Protein AF-A0A1I4LQJ2-F1 (afdb_monomer_lite)

Radius of gyration: 45.42 Å; chains: 1; bounding box: 101×20×117 Å

InterPro domains:
  IPR027267 AH/BAR domain superfamily [SSF103657] (14-89)

Secondary structure (DSSP, 8-state):
------GGGGSPPTTHHHHHHHHHHHHHHHHHHHHHHHHHHHHHHHHHHHHHHHHHHHHHHHHHHHHHHHHHHHHHHHHHHHHHHHHHHHHHHHHHHTSTTEEEEEEEE--TT-GGG-EEEEEEEE--

pLDDT: mean 81.66, std 14.9, range [43.34, 97.25]

Foldseek 3Di:
DDPPDDCVVVDDPPCVVVVVVVVVVVVVVVVVVVVVVVVVVVVVVVVVVVVVVVVVVVVVVVVVVVVVVVVVVVVVVLVVVVVVQVVVVVVVVVVVVVVPFKDKDKDWAADPVDRVPTHIDIDIDGDD

Structure (mmCIF, N/CA/C/O backbone):
data_AF-A0A1I4LQJ2-F1
#
_entry.id   AF-A0A1I4LQJ2-F1
#
loop_
_atom_site.group_PDB
_atom_site.id
_atom_site.type_symbol
_atom_site.label_atom_id
_atom_site.label_alt_id
_atom_site.label_comp_id
_atom_site.label_asym_id
_atom_site.label_entity_id
_atom_site.label_seq_id
_atom_site.pdbx_PDB_ins_code
_atom_site.Cartn_x
_atom_site.Cartn_y
_atom_site.Cartn_z
_atom_site.occupancy
_atom_site.B_iso_or_equiv
_atom_site.auth_seq_id
_atom_site.auth_comp_id
_atom_site.auth_asym_id
_atom_site.auth_atom_id
_atom_site.pdbx_PDB_model_num
ATOM 1 N N . MET A 1 1 ? 61.211 13.923 -64.135 1.00 43.34 1 MET A N 1
ATOM 2 C CA . MET A 1 1 ? 59.995 13.501 -64.860 1.00 43.34 1 MET A CA 1
ATOM 3 C C . MET A 1 1 ? 58.817 13.721 -63.926 1.00 43.34 1 MET A C 1
ATOM 5 O O . MET A 1 1 ? 58.893 13.198 -62.820 1.00 43.34 1 MET A O 1
ATOM 9 N N . PRO A 1 2 ? 57.811 14.542 -64.271 1.00 47.22 2 PRO A N 1
ATOM 10 C CA . PRO A 1 2 ? 56.616 14.656 -63.442 1.00 47.22 2 PRO A CA 1
ATOM 11 C C . PRO A 1 2 ? 55.823 13.347 -63.519 1.00 47.22 2 PRO A C 1
ATOM 13 O O . PRO A 1 2 ? 55.663 12.783 -64.601 1.00 47.22 2 PRO A O 1
ATOM 16 N N . ILE A 1 3 ? 55.365 12.854 -62.368 1.00 55.31 3 ILE A N 1
ATOM 17 C CA . ILE A 1 3 ? 54.421 11.738 -62.291 1.00 55.31 3 ILE A CA 1
ATOM 18 C C . ILE A 1 3 ? 53.084 12.288 -62.785 1.00 55.31 3 ILE A C 1
ATOM 20 O O . ILE A 1 3 ? 52.455 13.102 -62.112 1.00 55.31 3 ILE A O 1
ATOM 24 N N . VAL A 1 4 ? 52.691 11.899 -63.995 1.00 54.53 4 VAL A N 1
ATOM 25 C CA . VAL A 1 4 ? 51.352 12.170 -64.516 1.00 54.53 4 VAL A CA 1
ATOM 26 C C . VAL A 1 4 ? 50.446 11.105 -63.915 1.00 54.53 4 VAL A C 1
ATOM 28 O O . VAL A 1 4 ? 50.459 9.961 -64.359 1.00 54.53 4 VAL A O 1
ATOM 31 N N . VAL A 1 5 ? 49.723 11.457 -62.854 1.00 55.59 5 VAL A N 1
ATOM 32 C CA . VAL A 1 5 ? 48.671 10.592 -62.311 1.00 55.59 5 VAL A CA 1
ATOM 33 C C . VAL A 1 5 ? 47.514 10.631 -63.306 1.00 55.59 5 VAL A C 1
ATOM 35 O O . VAL A 1 5 ? 46.987 11.704 -63.604 1.00 55.59 5 VAL A O 1
ATOM 38 N N . ASN A 1 6 ? 47.176 9.478 -63.882 1.00 52.91 6 ASN A N 1
ATOM 39 C CA . ASN A 1 6 ? 46.068 9.360 -64.818 1.00 52.91 6 ASN A CA 1
ATOM 40 C C . ASN A 1 6 ? 44.758 9.463 -64.023 1.00 52.91 6 ASN A C 1
ATOM 42 O O . ASN A 1 6 ? 44.490 8.632 -63.161 1.00 52.91 6 ASN A O 1
ATOM 46 N N . ALA A 1 7 ? 43.949 10.488 -64.292 1.00 55.44 7 ALA A N 1
ATOM 47 C CA . ALA A 1 7 ? 42.713 10.757 -63.552 1.00 55.44 7 ALA A CA 1
ATOM 48 C C . ALA A 1 7 ? 41.662 9.628 -63.657 1.00 55.44 7 ALA A C 1
ATOM 50 O O . ALA A 1 7 ? 40.709 9.628 -62.891 1.00 55.44 7 ALA A O 1
ATOM 51 N N . GLN A 1 8 ? 41.858 8.654 -64.554 1.00 50.34 8 GLN A N 1
ATOM 52 C CA . GLN A 1 8 ? 41.030 7.446 -64.690 1.00 50.34 8 GLN A CA 1
ATOM 53 C C . GLN A 1 8 ? 41.186 6.427 -63.544 1.00 50.34 8 GLN A C 1
ATOM 55 O O . GLN A 1 8 ? 40.372 5.520 -63.440 1.00 50.34 8 GLN A O 1
ATOM 60 N N . GLU A 1 9 ? 42.193 6.553 -62.672 1.00 51.66 9 GLU A N 1
ATOM 61 C CA . GLU A 1 9 ? 42.337 5.716 -61.459 1.00 51.66 9 GLU A CA 1
ATOM 62 C C . GLU A 1 9 ? 41.550 6.252 -60.245 1.00 51.66 9 GLU A C 1
ATOM 64 O O . GLU A 1 9 ? 41.611 5.675 -59.160 1.00 51.66 9 GLU A O 1
ATOM 69 N N . LEU A 1 10 ? 40.829 7.367 -60.408 1.00 58.88 10 LEU A N 1
ATOM 70 C CA . LEU A 1 10 ? 40.025 8.007 -59.359 1.00 58.88 10 LEU A CA 1
ATOM 71 C C . LEU A 1 10 ? 38.518 7.766 -59.513 1.00 58.88 10 LEU A C 1
ATOM 73 O O . LEU A 1 10 ? 37.756 8.237 -58.666 1.00 58.88 10 LEU A O 1
ATOM 77 N N . ASP A 1 11 ? 38.085 7.061 -60.561 1.00 66.25 11 ASP A N 1
ATOM 78 C CA . ASP A 1 11 ? 36.673 6.734 -60.725 1.00 66.25 11 ASP A CA 1
ATOM 79 C C . ASP A 1 11 ? 36.269 5.671 -59.688 1.00 66.25 11 ASP A C 1
ATOM 81 O O . ASP A 1 11 ? 36.945 4.642 -59.556 1.00 66.25 11 ASP A O 1
ATOM 85 N N . PRO A 1 12 ? 35.204 5.918 -58.903 1.00 66.12 12 PRO A N 1
ATOM 86 C CA . PRO A 1 12 ? 34.737 4.949 -57.930 1.00 66.12 12 PRO A CA 1
ATOM 87 C C . PRO A 1 12 ? 34.323 3.647 -58.641 1.00 66.12 12 PRO A C 1
ATOM 89 O O . PRO A 1 12 ? 33.805 3.699 -59.759 1.00 66.12 12 PRO A O 1
ATOM 92 N N . PRO A 1 13 ? 34.541 2.475 -58.014 1.00 72.75 13 PRO A N 1
ATOM 93 C CA . PRO A 1 13 ? 34.100 1.195 -58.565 1.00 72.75 13 PRO A CA 1
ATOM 94 C C . PRO A 1 13 ? 32.605 1.221 -58.911 1.00 72.75 13 PRO A C 1
ATOM 96 O O . PRO A 1 13 ? 31.841 1.879 -58.209 1.00 72.75 13 PRO A O 1
ATOM 99 N N . GLU A 1 14 ? 32.167 0.457 -59.918 1.00 72.31 14 GLU A N 1
ATOM 100 C CA . GLU A 1 14 ? 30.741 0.373 -60.309 1.00 72.31 14 GLU A CA 1
ATOM 101 C C . GLU A 1 14 ? 29.811 0.009 -59.131 1.00 72.31 14 GLU A C 1
ATOM 103 O O . GLU A 1 14 ? 28.642 0.381 -59.117 1.00 72.31 14 GLU A O 1
ATOM 108 N N . GLU A 1 15 ? 30.340 -0.670 -58.110 1.00 78.25 15 GLU A N 1
ATOM 109 C CA . GLU A 1 15 ? 29.623 -1.093 -56.900 1.00 78.25 15 GLU A CA 1
ATOM 110 C C . GLU A 1 15 ? 29.602 -0.033 -55.774 1.00 78.25 15 GLU A C 1
ATOM 112 O O . GLU A 1 15 ? 29.000 -0.258 -54.723 1.00 78.25 15 GLU A O 1
ATOM 117 N N . TYR A 1 16 ? 30.257 1.122 -55.948 1.00 80.25 16 TYR A N 1
ATOM 118 C CA . TYR A 1 16 ? 30.380 2.154 -54.908 1.00 80.25 16 TYR A CA 1
ATOM 119 C C . TYR A 1 16 ? 29.032 2.750 -54.496 1.00 80.25 16 TYR A C 1
ATOM 121 O O . TYR A 1 16 ? 28.797 2.968 -53.307 1.00 80.25 16 TYR A O 1
ATOM 129 N N . ASP A 1 17 ? 28.140 2.978 -55.460 1.00 84.94 17 ASP A N 1
ATOM 130 C CA . ASP A 1 17 ? 26.812 3.531 -55.188 1.00 84.94 17 ASP A CA 1
ATOM 131 C C . ASP A 1 17 ? 25.963 2.555 -54.361 1.00 84.94 17 ASP A C 1
ATOM 133 O O . ASP A 1 17 ? 25.322 2.975 -53.396 1.00 84.94 17 ASP A O 1
ATOM 137 N N . GLN A 1 18 ? 26.043 1.251 -54.659 1.00 87.69 18 GLN A N 1
ATOM 138 C CA . GLN A 1 18 ? 25.372 0.205 -53.880 1.00 87.69 18 GLN A CA 1
ATOM 139 C C . GLN A 1 18 ? 25.942 0.113 -52.459 1.00 87.69 18 GLN A C 1
ATOM 141 O O . GLN A 1 18 ? 25.192 0.067 -51.490 1.00 87.69 18 GLN A O 1
ATOM 146 N N . LEU A 1 19 ? 27.269 0.149 -52.311 1.00 87.00 19 LEU A N 1
ATOM 147 C CA . LEU A 1 19 ? 27.912 0.123 -50.995 1.00 87.00 19 LEU A CA 1
ATOM 148 C C . LEU A 1 19 ? 27.534 1.349 -50.147 1.00 87.00 19 LEU A C 1
ATOM 150 O O . LEU A 1 19 ? 27.368 1.249 -48.928 1.00 87.00 19 LEU A O 1
ATOM 154 N N . LEU A 1 20 ? 27.408 2.518 -50.779 1.00 88.06 20 LEU A N 1
ATOM 155 C CA . LEU A 1 20 ? 26.973 3.744 -50.119 1.00 88.06 20 LEU A CA 1
ATOM 156 C C . LEU A 1 20 ? 25.503 3.668 -49.684 1.00 88.06 20 LEU A C 1
ATOM 158 O O . LEU A 1 20 ? 25.168 4.173 -48.610 1.00 88.06 20 LEU A O 1
ATOM 162 N N . GLU A 1 21 ? 24.639 3.057 -50.493 1.00 91.56 21 GLU A N 1
ATOM 163 C CA . GLU A 1 21 ? 23.238 2.792 -50.151 1.00 91.56 21 GLU A CA 1
ATOM 164 C C . GLU A 1 21 ? 23.131 1.825 -48.963 1.00 91.56 21 GLU A C 1
ATOM 166 O O . GLU A 1 21 ? 22.544 2.182 -47.941 1.00 91.56 21 GLU A O 1
ATOM 171 N N . ASP A 1 22 ? 23.825 0.686 -49.016 1.00 92.12 22 ASP A N 1
ATOM 172 C CA . ASP A 1 22 ? 23.856 -0.308 -47.936 1.00 92.12 22 ASP A CA 1
ATOM 173 C C . ASP A 1 22 ? 24.367 0.296 -46.612 1.00 92.12 22 ASP A C 1
ATOM 175 O O . ASP A 1 22 ? 23.853 0.011 -45.525 1.00 92.12 22 ASP A O 1
ATOM 179 N N . TYR A 1 23 ? 25.375 1.175 -46.682 1.00 93.69 23 TYR A N 1
ATOM 180 C CA . TYR A 1 23 ? 25.885 1.884 -45.509 1.00 93.69 23 TYR A CA 1
ATOM 181 C C . TYR A 1 23 ? 24.842 2.829 -44.899 1.00 93.69 23 TYR A C 1
ATOM 183 O O . TYR A 1 23 ? 24.731 2.916 -43.671 1.00 93.69 23 TYR A O 1
ATOM 191 N N . ARG A 1 24 ? 24.072 3.539 -45.733 1.00 94.19 24 ARG A N 1
ATOM 192 C CA . ARG A 1 24 ? 22.993 4.427 -45.270 1.00 94.19 24 ARG A CA 1
ATOM 193 C C . ARG A 1 24 ? 21.879 3.630 -44.604 1.00 94.19 24 ARG A C 1
ATOM 195 O O . ARG A 1 24 ? 21.459 4.000 -43.510 1.00 94.19 24 ARG A O 1
ATOM 202 N N . ASP A 1 25 ? 21.486 2.506 -45.191 1.00 96.19 25 ASP A N 1
ATOM 203 C CA . ASP A 1 25 ? 20.481 1.613 -44.614 1.00 96.19 25 ASP A CA 1
ATOM 204 C C . ASP A 1 25 ? 20.931 1.057 -43.262 1.00 96.19 25 ASP A C 1
ATOM 206 O O . ASP A 1 25 ? 20.184 1.089 -42.277 1.00 96.19 25 ASP A O 1
ATOM 210 N N . MET A 1 26 ? 22.185 0.609 -43.169 1.00 94.06 26 MET A N 1
ATOM 211 C CA . MET A 1 26 ? 22.758 0.138 -41.911 1.00 94.06 26 MET A CA 1
ATOM 212 C C . MET A 1 26 ? 22.796 1.249 -40.853 1.00 94.06 26 MET A C 1
ATOM 214 O O . MET A 1 26 ? 22.480 1.002 -39.684 1.00 94.06 26 MET A O 1
ATOM 218 N N . TYR A 1 27 ? 23.154 2.475 -41.242 1.00 95.31 27 TYR A N 1
ATOM 219 C CA . TYR A 1 27 ? 23.137 3.627 -40.346 1.00 95.31 27 TYR A CA 1
ATOM 220 C C . TYR A 1 27 ? 21.722 3.921 -39.833 1.00 95.31 27 TYR A C 1
ATOM 222 O O . TYR A 1 27 ? 21.529 4.081 -38.625 1.00 95.31 27 TYR A O 1
ATOM 230 N N . ASP A 1 28 ? 20.723 3.924 -40.711 1.00 97.25 28 ASP A N 1
ATOM 231 C CA . ASP A 1 28 ? 19.327 4.164 -40.346 1.00 97.25 28 ASP A CA 1
ATOM 232 C C . ASP A 1 28 ? 18.785 3.080 -39.410 1.00 97.25 28 ASP A C 1
ATOM 234 O O . ASP A 1 28 ? 18.090 3.381 -38.431 1.00 97.25 28 ASP A O 1
ATOM 238 N N . ILE A 1 29 ? 19.138 1.816 -39.656 1.00 95.81 29 ILE A N 1
ATOM 239 C CA . ILE A 1 29 ? 18.827 0.701 -38.757 1.00 95.81 29 ILE A CA 1
ATOM 240 C C . ILE A 1 29 ? 19.471 0.935 -37.386 1.00 95.81 29 ILE A C 1
ATOM 242 O O . ILE A 1 29 ? 18.784 0.839 -36.366 1.00 95.81 29 ILE A O 1
ATOM 246 N N . ALA A 1 30 ? 20.753 1.302 -37.337 1.00 95.44 30 ALA A N 1
ATOM 247 C CA . ALA A 1 30 ? 21.449 1.580 -36.083 1.00 95.44 30 ALA A CA 1
ATOM 248 C C . ALA A 1 30 ? 20.806 2.744 -35.307 1.00 95.44 30 ALA A C 1
ATOM 250 O O . ALA A 1 30 ? 20.633 2.651 -34.089 1.00 95.44 30 ALA A O 1
ATOM 251 N N . GLN A 1 31 ? 20.377 3.811 -35.992 1.00 96.94 31 GLN A N 1
ATOM 252 C CA . GLN A 1 31 ? 19.652 4.917 -35.358 1.00 96.94 31 GLN A CA 1
ATOM 253 C C . GLN A 1 31 ? 18.292 4.478 -34.801 1.00 96.94 31 GLN A C 1
ATOM 255 O O . GLN A 1 31 ? 17.917 4.900 -33.705 1.00 96.94 31 GLN A O 1
ATOM 260 N N . LYS A 1 32 ? 17.554 3.614 -35.511 1.00 97.06 32 LYS A N 1
ATOM 261 C CA . LYS A 1 32 ? 16.287 3.049 -35.011 1.00 97.06 32 LYS A CA 1
ATOM 262 C C . LYS A 1 32 ? 16.510 2.195 -33.764 1.00 97.06 32 LYS A C 1
ATOM 264 O O . LYS A 1 32 ? 15.808 2.387 -32.775 1.00 97.06 32 LYS A O 1
ATOM 269 N N . TYR A 1 33 ? 17.511 1.314 -33.774 1.00 95.94 33 TYR A N 1
ATOM 270 C CA . TYR A 1 33 ? 17.856 0.497 -32.606 1.00 95.94 33 TYR A CA 1
ATOM 271 C C . TYR A 1 33 ? 18.268 1.339 -31.405 1.00 95.94 33 TYR A C 1
ATOM 273 O O . TYR A 1 33 ? 17.832 1.063 -30.290 1.00 95.94 33 TYR A O 1
ATOM 281 N N . LYS A 1 34 ? 19.062 2.390 -31.627 1.00 96.50 34 LYS A N 1
ATOM 282 C CA . LYS A 1 34 ? 19.441 3.321 -30.565 1.00 96.50 34 LYS A CA 1
ATOM 283 C C . LYS A 1 34 ? 18.208 3.949 -29.909 1.00 96.50 34 LYS A C 1
ATOM 285 O O . LYS A 1 34 ? 18.108 3.935 -28.688 1.00 96.50 34 LYS A O 1
ATOM 290 N N . LYS A 1 35 ? 17.251 4.440 -30.704 1.00 97.00 35 LYS A N 1
ATOM 291 C CA . LYS A 1 35 ? 16.004 5.023 -30.181 1.00 97.00 35 LYS A CA 1
ATOM 292 C C . LYS A 1 35 ? 15.179 4.011 -29.388 1.00 97.00 35 LYS A C 1
ATOM 294 O O . LYS A 1 35 ? 14.757 4.323 -28.281 1.00 97.00 35 LYS A O 1
ATOM 299 N N . LEU A 1 36 ? 15.007 2.800 -29.921 1.00 96.56 36 LEU A N 1
ATOM 300 C CA . LEU A 1 36 ? 14.290 1.718 -29.236 1.00 96.56 36 LEU A CA 1
ATOM 301 C C . LEU A 1 36 ? 14.935 1.368 -27.892 1.00 96.56 36 LEU A C 1
ATOM 303 O O . LEU A 1 36 ? 14.235 1.157 -26.907 1.00 96.56 36 LEU A O 1
ATOM 307 N N . TYR A 1 37 ? 16.266 1.331 -27.836 1.00 96.69 37 TYR A N 1
ATOM 308 C CA . TYR A 1 37 ? 16.990 1.084 -26.594 1.00 96.69 37 TYR A CA 1
ATOM 309 C C . TYR A 1 37 ? 16.777 2.214 -25.577 1.00 96.69 37 TYR A C 1
ATOM 311 O O . TYR A 1 37 ? 16.475 1.949 -24.418 1.00 96.69 37 TYR A O 1
ATOM 319 N N . GLU A 1 38 ? 16.879 3.473 -26.011 1.00 96.75 38 GLU A N 1
ATOM 320 C CA . GLU A 1 38 ? 16.642 4.641 -25.154 1.00 96.75 38 GLU A CA 1
ATOM 321 C C . GLU A 1 38 ? 15.193 4.719 -24.639 1.00 96.75 38 GLU A C 1
ATOM 323 O O . GLU A 1 38 ? 14.954 5.248 -23.553 1.00 96.75 38 GLU A O 1
ATOM 328 N N . GLU A 1 39 ? 14.215 4.247 -25.414 1.00 96.88 39 GLU A N 1
ATOM 329 C CA . GLU A 1 39 ? 12.816 4.113 -24.984 1.00 96.88 39 GLU A CA 1
ATOM 330 C C . GLU A 1 39 ? 12.662 2.982 -23.964 1.00 96.88 39 GLU A C 1
ATOM 332 O O . GLU A 1 39 ? 12.159 3.217 -22.869 1.00 96.88 39 GLU A O 1
ATOM 337 N N . ALA A 1 40 ? 13.204 1.797 -24.249 1.00 95.56 40 ALA A N 1
ATOM 338 C CA . ALA A 1 40 ? 13.160 0.668 -23.324 1.00 95.56 40 ALA A CA 1
ATOM 339 C C . ALA A 1 40 ? 13.841 0.981 -21.977 1.00 95.56 40 ALA A C 1
ATOM 341 O O . ALA A 1 40 ? 13.354 0.582 -20.920 1.00 95.56 40 ALA A O 1
ATOM 342 N N . GLU A 1 41 ? 14.953 1.719 -21.982 1.00 96.19 41 GLU A N 1
ATOM 343 C CA . GLU A 1 41 ? 15.638 2.141 -20.756 1.00 96.19 41 GLU A CA 1
ATOM 344 C C . GLU A 1 41 ? 14.782 3.107 -19.917 1.00 96.19 41 GLU A C 1
ATOM 346 O O . GLU A 1 41 ? 14.742 3.006 -18.681 1.00 96.19 41 GLU A O 1
ATOM 351 N N . ARG A 1 42 ? 14.052 4.014 -20.581 1.00 95.62 42 ARG A N 1
ATOM 352 C CA . ARG A 1 42 ? 13.086 4.908 -19.931 1.00 95.62 42 ARG A CA 1
ATOM 353 C C . ARG A 1 42 ? 11.939 4.117 -19.311 1.00 95.62 42 ARG A C 1
ATOM 355 O O . ARG A 1 42 ? 11.679 4.296 -18.121 1.00 95.62 42 ARG A O 1
ATOM 362 N N . ASP A 1 43 ? 11.349 3.192 -20.061 1.00 95.94 43 ASP A N 1
ATOM 363 C CA . ASP A 1 43 ? 10.245 2.353 -19.591 1.00 95.94 43 ASP A CA 1
ATOM 364 C C . ASP A 1 43 ? 10.663 1.510 -18.381 1.00 95.94 43 ASP A C 1
ATOM 366 O O . ASP A 1 43 ? 9.987 1.497 -17.354 1.00 95.94 43 ASP A O 1
ATOM 370 N N . VAL A 1 44 ? 11.827 0.855 -18.440 1.00 96.19 44 VAL A N 1
ATOM 371 C CA . VAL A 1 44 ? 12.360 0.069 -17.313 1.00 96.19 44 VAL A CA 1
ATOM 372 C C . VAL A 1 44 ? 12.555 0.940 -16.072 1.00 96.19 44 VAL A C 1
ATOM 374 O O . VAL A 1 44 ? 12.288 0.500 -14.949 1.00 96.19 44 VAL A O 1
ATOM 377 N N . THR A 1 45 ? 13.022 2.174 -16.251 1.00 96.06 45 THR A N 1
ATOM 378 C CA . THR A 1 45 ? 13.187 3.124 -15.146 1.00 96.06 45 THR A CA 1
ATOM 379 C C . THR A 1 45 ? 11.841 3.512 -14.538 1.00 96.06 45 THR A C 1
ATOM 381 O O . THR A 1 45 ? 11.722 3.594 -13.314 1.00 96.06 45 THR A O 1
ATOM 384 N N . GLU A 1 46 ? 10.822 3.729 -15.365 1.00 96.62 46 GLU A N 1
ATOM 385 C CA . GLU A 1 46 ? 9.467 4.043 -14.918 1.00 96.62 46 GLU A CA 1
ATOM 386 C C . GLU A 1 46 ? 8.821 2.865 -14.180 1.00 96.62 46 GLU A C 1
ATOM 388 O O . GLU A 1 46 ? 8.358 3.032 -13.051 1.00 96.62 46 GLU A O 1
ATOM 393 N N . TYR A 1 47 ? 8.900 1.652 -14.731 1.00 95.81 47 TYR A N 1
ATOM 394 C CA . TYR A 1 47 ? 8.384 0.448 -14.080 1.00 95.81 47 TYR A CA 1
ATOM 395 C C . TYR A 1 47 ? 9.025 0.195 -12.717 1.00 95.81 47 TYR A C 1
ATOM 397 O O . TYR A 1 47 ? 8.326 -0.159 -11.770 1.00 95.81 47 TYR A O 1
ATOM 405 N N .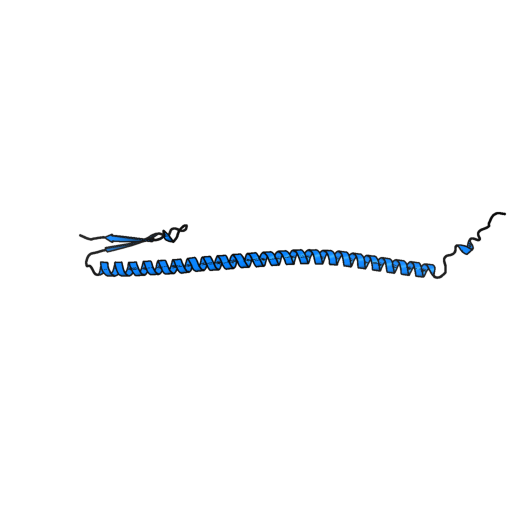 LYS A 1 48 ? 10.336 0.421 -12.575 1.00 96.69 48 LYS A N 1
ATOM 406 C CA . LYS A 1 48 ? 11.010 0.315 -11.271 1.00 96.69 48 LYS A CA 1
ATOM 407 C C . LYS A 1 48 ? 10.462 1.315 -10.253 1.00 96.69 48 LYS A C 1
ATOM 409 O O . LYS A 1 48 ? 10.303 0.963 -9.088 1.00 96.69 48 LYS A O 1
ATOM 414 N N . LYS A 1 49 ? 10.162 2.549 -10.672 1.00 96.62 49 LYS A N 1
ATOM 415 C CA . LYS A 1 49 ? 9.549 3.552 -9.785 1.00 96.62 49 LYS A CA 1
ATOM 416 C C . LYS A 1 49 ? 8.152 3.121 -9.350 1.00 96.62 49 LYS A C 1
ATOM 418 O O . LYS A 1 49 ? 7.878 3.148 -8.155 1.00 96.62 49 LYS A O 1
ATOM 423 N N . LEU A 1 50 ? 7.316 2.690 -10.295 1.00 97.00 50 LEU A N 1
ATOM 424 C CA . LEU A 1 50 ? 5.958 2.218 -10.014 1.00 97.00 50 LEU A CA 1
ATOM 425 C C . LEU A 1 50 ? 5.958 1.000 -9.087 1.00 97.00 50 LEU A C 1
ATOM 427 O O . LEU A 1 50 ? 5.166 0.942 -8.154 1.00 97.00 50 LEU A O 1
ATOM 431 N N . TYR A 1 51 ? 6.872 0.053 -9.304 1.00 96.19 51 TYR A N 1
ATOM 432 C CA . TYR A 1 51 ? 7.022 -1.116 -8.442 1.00 96.19 51 TYR A CA 1
ATOM 433 C C . TYR A 1 51 ? 7.363 -0.719 -7.000 1.00 96.19 51 TYR A C 1
ATOM 435 O O . TYR A 1 51 ? 6.692 -1.152 -6.068 1.00 96.19 51 TYR A O 1
ATOM 443 N N . ASN A 1 52 ? 8.353 0.160 -6.817 1.00 96.25 52 ASN A N 1
ATOM 444 C CA . ASN A 1 52 ? 8.748 0.624 -5.485 1.00 96.25 52 ASN A CA 1
ATOM 445 C C . ASN A 1 52 ? 7.623 1.405 -4.785 1.00 96.25 52 ASN A C 1
ATOM 447 O O . ASN A 1 52 ? 7.468 1.302 -3.572 1.00 96.25 52 ASN A O 1
ATOM 451 N N . GLN A 1 53 ? 6.844 2.189 -5.538 1.00 96.31 53 GLN A N 1
ATOM 452 C CA . GLN A 1 53 ? 5.666 2.880 -5.008 1.00 96.31 53 GLN A CA 1
ATOM 453 C C . GLN A 1 53 ? 4.595 1.884 -4.560 1.00 96.31 53 GLN A C 1
ATOM 455 O O . GLN A 1 53 ? 4.131 1.967 -3.431 1.00 96.31 53 GLN A O 1
ATOM 460 N N . ALA A 1 54 ? 4.271 0.894 -5.393 1.00 95.06 54 ALA A N 1
ATOM 461 C CA . ALA A 1 54 ? 3.296 -0.133 -5.044 1.00 95.06 54 ALA A CA 1
ATOM 462 C C . ALA A 1 54 ? 3.714 -0.938 -3.801 1.00 95.06 54 ALA A C 1
ATOM 464 O O . ALA A 1 54 ? 2.874 -1.263 -2.966 1.00 95.06 54 ALA A O 1
ATOM 465 N N . GLU A 1 55 ? 5.005 -1.242 -3.648 1.00 95.69 55 GLU A N 1
ATOM 466 C CA . GLU A 1 55 ? 5.525 -1.916 -2.454 1.00 95.69 55 GLU A CA 1
ATOM 467 C C . GLU A 1 55 ? 5.361 -1.055 -1.189 1.00 95.69 55 GLU A C 1
ATOM 469 O O . GLU A 1 55 ? 4.930 -1.562 -0.151 1.00 95.69 55 GLU A O 1
ATOM 474 N N . ALA A 1 56 ? 5.634 0.250 -1.285 1.00 95.94 56 ALA A N 1
ATOM 475 C CA . ALA A 1 56 ? 5.421 1.188 -0.185 1.00 95.94 56 ALA A CA 1
ATOM 476 C C . ALA A 1 56 ? 3.934 1.310 0.191 1.00 95.94 56 ALA A C 1
ATOM 478 O O . ALA A 1 56 ? 3.598 1.233 1.374 1.00 95.94 56 ALA A O 1
ATOM 479 N N . ASP A 1 57 ? 3.048 1.417 -0.803 1.00 95.06 57 ASP A N 1
ATOM 480 C CA . ASP A 1 57 ? 1.600 1.502 -0.595 1.00 95.06 57 ASP A CA 1
ATOM 481 C C . ASP A 1 57 ? 1.071 0.245 0.114 1.00 95.06 57 ASP A C 1
ATOM 483 O O . ASP A 1 57 ? 0.271 0.333 1.046 1.00 95.06 57 ASP A O 1
ATOM 487 N N . VAL A 1 58 ? 1.535 -0.946 -0.282 1.00 96.00 58 VAL A N 1
ATOM 488 C CA . VAL A 1 58 ? 1.138 -2.215 0.354 1.00 96.00 58 VAL A CA 1
ATOM 489 C C . VAL A 1 58 ? 1.514 -2.242 1.837 1.00 96.00 58 VAL A C 1
ATOM 491 O O . VAL A 1 58 ? 0.713 -2.688 2.666 1.00 96.00 58 VAL A O 1
ATOM 494 N N . GLU A 1 59 ? 2.704 -1.761 2.189 1.00 95.44 59 GLU A N 1
ATOM 495 C CA . GLU A 1 59 ? 3.130 -1.691 3.587 1.00 95.44 59 GLU A CA 1
ATOM 496 C C . GLU A 1 59 ? 2.306 -0.663 4.380 1.00 95.44 59 GLU A C 1
ATOM 498 O O . GLU A 1 59 ? 1.888 -0.949 5.505 1.00 95.44 59 GLU A O 1
ATOM 503 N N . GLU A 1 60 ? 1.974 0.486 3.785 1.00 96.12 60 GLU A N 1
ATOM 504 C CA . GLU A 1 60 ? 1.074 1.469 4.399 1.00 96.12 60 GLU A CA 1
ATOM 505 C C . GLU A 1 60 ? -0.317 0.869 4.667 1.00 96.12 60 GLU A C 1
ATOM 507 O O . GLU A 1 60 ? -0.821 0.929 5.795 1.00 96.12 60 GLU A O 1
ATOM 512 N N . TYR A 1 61 ? -0.918 0.203 3.676 1.00 95.06 61 TYR A N 1
ATOM 513 C CA . TYR A 1 61 ? -2.212 -0.466 3.838 1.00 95.06 61 TYR A CA 1
ATOM 514 C C . TYR A 1 61 ? -2.182 -1.531 4.934 1.00 95.06 61 TYR A C 1
ATOM 516 O O . TYR A 1 61 ? -3.122 -1.636 5.729 1.00 95.06 61 TYR A O 1
ATOM 524 N N . ARG A 1 62 ? -1.096 -2.307 5.023 1.00 95.50 62 ARG A N 1
ATOM 525 C CA . ARG A 1 62 ? -0.911 -3.308 6.079 1.00 95.50 62 ARG A CA 1
ATOM 526 C C . ARG A 1 62 ? -0.918 -2.660 7.467 1.00 95.50 62 ARG A C 1
ATOM 528 O O . ARG A 1 62 ? -1.551 -3.186 8.387 1.00 95.50 62 ARG A O 1
ATOM 535 N N . GLN A 1 63 ? -0.236 -1.528 7.631 1.00 96.31 63 GLN A N 1
ATOM 536 C CA . GLN A 1 63 ? -0.188 -0.795 8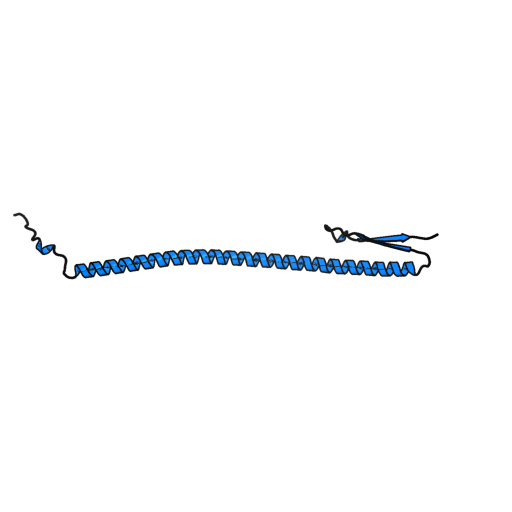.899 1.00 96.31 63 GLN A CA 1
ATOM 537 C C . GLN A 1 63 ? -1.545 -0.190 9.265 1.00 96.31 63 GLN A C 1
ATOM 539 O O . GLN A 1 63 ? -1.987 -0.323 10.411 1.00 96.31 63 GLN A O 1
ATOM 544 N N . LEU A 1 64 ? -2.239 0.408 8.293 1.00 95.12 64 LEU A N 1
ATOM 545 C CA . LEU A 1 64 ? -3.587 0.945 8.477 1.00 95.12 64 LEU A CA 1
ATOM 546 C C . LEU A 1 64 ? -4.573 -0.141 8.907 1.00 95.12 64 LEU A C 1
ATOM 548 O O . LEU A 1 64 ? -5.323 0.062 9.863 1.00 95.12 64 LEU A O 1
ATOM 552 N N . TYR A 1 65 ? -4.537 -1.311 8.266 1.00 95.88 65 TYR A N 1
ATOM 553 C CA . TYR A 1 65 ? -5.411 -2.427 8.621 1.00 95.88 65 TYR A CA 1
ATOM 554 C C . TYR A 1 65 ? -5.163 -2.910 10.053 1.00 95.88 65 TYR A C 1
ATOM 556 O O . TYR A 1 65 ? -6.103 -3.061 10.832 1.00 95.88 65 TYR A O 1
ATOM 564 N N . LYS A 1 66 ? -3.891 -3.073 10.438 1.00 96.31 66 LYS A N 1
ATOM 565 C CA . LYS A 1 66 ? -3.514 -3.464 11.802 1.00 96.31 66 LYS A CA 1
ATOM 566 C C . LYS A 1 66 ? -3.987 -2.442 12.844 1.00 96.31 66 LYS A C 1
ATOM 568 O O . LYS A 1 66 ? -4.497 -2.820 13.896 1.00 96.31 66 LYS A O 1
ATOM 573 N N . SER A 1 67 ? -3.843 -1.151 12.546 1.00 95.25 67 SER A N 1
ATOM 574 C CA . SER A 1 67 ? -4.328 -0.063 13.404 1.00 95.25 67 SER A CA 1
ATOM 575 C C . SER A 1 67 ? -5.856 -0.079 13.532 1.00 95.25 67 SER A C 1
ATOM 577 O O . SER A 1 67 ? -6.396 0.039 14.633 1.00 95.25 67 SER A O 1
ATOM 579 N N . ALA A 1 68 ? -6.570 -0.291 12.424 1.00 93.25 68 ALA A N 1
ATOM 580 C CA . ALA A 1 68 ? -8.025 -0.402 12.416 1.00 93.25 68 ALA A CA 1
ATOM 581 C C . ALA A 1 68 ? -8.521 -1.606 13.234 1.00 93.25 68 ALA A C 1
ATOM 583 O O . ALA A 1 68 ? -9.470 -1.471 14.005 1.00 93.25 68 ALA A O 1
ATOM 584 N N . GLU A 1 69 ? -7.859 -2.760 13.125 1.00 95.25 69 GLU A N 1
ATOM 585 C CA . GLU A 1 69 ? -8.167 -3.950 13.924 1.00 95.25 69 GLU A CA 1
ATOM 586 C C . GLU A 1 69 ? -7.981 -3.687 15.427 1.00 95.25 69 GLU A C 1
ATOM 588 O O . GLU A 1 69 ? -8.863 -3.999 16.231 1.00 95.25 69 GLU A O 1
ATOM 593 N N . GLU A 1 70 ? -6.878 -3.042 15.817 1.00 94.94 70 GLU A N 1
ATOM 594 C CA . GLU A 1 70 ? -6.628 -2.677 17.214 1.00 94.94 70 GLU A CA 1
ATOM 595 C C . GLU A 1 70 ? -7.680 -1.691 17.747 1.00 94.94 70 GLU A C 1
ATOM 597 O O . GLU A 1 70 ? -8.176 -1.844 18.868 1.00 94.94 70 GLU A O 1
ATOM 602 N N . ASN A 1 71 ? -8.060 -0.698 16.942 1.00 90.56 71 ASN A N 1
ATOM 603 C CA . ASN A 1 71 ? -9.099 0.264 17.300 1.00 90.56 71 ASN A CA 1
ATOM 604 C C . ASN A 1 71 ? -10.469 -0.407 17.448 1.00 90.56 71 ASN A C 1
ATOM 606 O O . ASN A 1 71 ? -11.164 -0.159 18.434 1.00 90.56 71 ASN A O 1
ATOM 610 N N . ASN A 1 72 ? -10.832 -1.309 16.536 1.00 92.75 72 ASN A N 1
ATOM 611 C CA . ASN A 1 72 ? -12.066 -2.087 16.634 1.00 92.75 72 ASN A CA 1
ATOM 612 C C . ASN A 1 72 ? -12.088 -2.953 17.892 1.00 92.75 72 ASN A C 1
ATOM 614 O O . ASN A 1 72 ? -13.094 -2.981 18.598 1.00 92.75 72 ASN A O 1
ATOM 618 N N . ARG A 1 73 ? -10.970 -3.600 18.233 1.00 93.94 73 ARG A N 1
ATOM 619 C CA . ARG A 1 73 ? -10.859 -4.362 19.479 1.00 93.94 73 ARG A CA 1
ATOM 620 C C . ARG A 1 73 ? -11.083 -3.478 20.708 1.00 93.94 73 ARG A C 1
ATOM 622 O O . ARG A 1 73 ? -11.857 -3.849 21.583 1.00 93.94 73 ARG A O 1
ATOM 629 N N . LYS A 1 74 ? -10.470 -2.289 20.758 1.00 92.25 74 LYS A N 1
ATOM 630 C CA . LYS A 1 74 ? -10.688 -1.320 21.851 1.00 92.25 74 LYS A CA 1
ATOM 631 C C . LYS A 1 74 ? -12.151 -0.880 21.950 1.00 92.25 74 LYS A C 1
ATOM 633 O O . LYS A 1 74 ? -12.658 -0.725 23.059 1.00 92.25 74 LYS A O 1
ATOM 638 N N . LEU A 1 75 ? -12.825 -0.683 20.816 1.00 88.44 75 LEU A N 1
ATOM 639 C CA . LEU A 1 75 ? -14.246 -0.330 20.776 1.00 88.44 75 LEU A CA 1
ATOM 640 C C . LEU A 1 75 ? -15.133 -1.4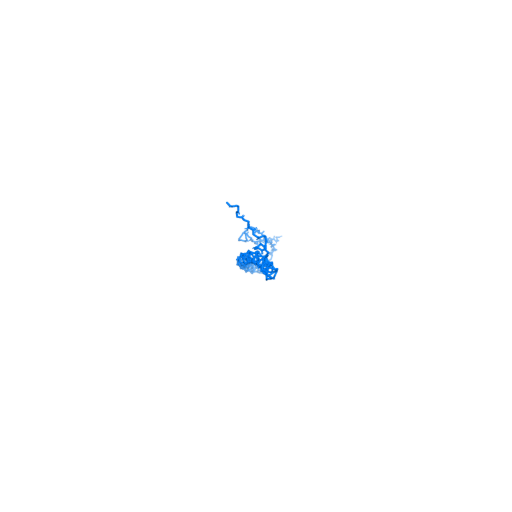66 21.289 1.00 88.44 75 LEU A C 1
ATOM 642 O O . LEU A 1 75 ? -16.032 -1.208 22.085 1.00 88.44 75 LEU A O 1
ATOM 646 N N . ILE A 1 76 ? -14.863 -2.709 20.887 1.00 92.62 76 ILE A N 1
ATOM 647 C CA . ILE A 1 76 ? -15.581 -3.890 21.384 1.00 92.62 76 ILE A CA 1
ATOM 648 C C . ILE A 1 76 ? -15.394 -4.022 22.898 1.00 92.62 76 ILE A C 1
ATOM 650 O O . ILE A 1 76 ? -16.378 -4.108 23.630 1.00 92.62 76 ILE A O 1
ATOM 654 N N . ASP A 1 77 ? -14.152 -3.944 23.383 1.00 91.88 77 ASP A N 1
ATOM 655 C CA . ASP A 1 77 ? -13.846 -4.011 24.815 1.00 91.88 77 ASP A CA 1
ATOM 656 C C . ASP A 1 77 ? -14.546 -2.888 25.598 1.00 91.88 77 ASP A C 1
ATOM 658 O O . ASP A 1 77 ? -15.039 -3.101 26.706 1.00 91.88 77 ASP A O 1
ATOM 662 N N . SER A 1 78 ? -14.610 -1.680 25.030 1.00 82.38 78 SER A N 1
ATOM 663 C CA . SER A 1 78 ? -15.351 -0.563 25.618 1.00 82.38 78 SER A CA 1
ATOM 664 C C . SER A 1 78 ? -16.853 -0.824 25.668 1.00 82.38 78 SER A C 1
ATOM 666 O O . SER A 1 78 ? -17.491 -0.462 26.652 1.00 82.38 78 SER A O 1
ATOM 668 N N . ASN A 1 79 ? -17.427 -1.393 24.610 1.00 86.50 79 ASN A N 1
ATOM 669 C CA . ASN A 1 79 ? -18.859 -1.658 24.534 1.00 86.50 79 ASN A CA 1
ATOM 670 C C . ASN A 1 79 ? -19.260 -2.716 25.568 1.00 86.50 79 ASN A C 1
ATOM 672 O O . ASN A 1 79 ? -20.186 -2.484 26.337 1.00 86.50 79 ASN A O 1
ATOM 676 N N . ASN A 1 80 ? -18.481 -3.795 25.683 1.00 88.31 80 ASN A N 1
ATOM 677 C CA . ASN A 1 80 ? -18.692 -4.823 26.703 1.00 88.31 80 ASN A CA 1
ATOM 678 C C . ASN A 1 80 ? -18.677 -4.225 28.118 1.00 88.31 80 ASN A C 1
ATOM 680 O O . ASN A 1 80 ? -19.590 -4.461 28.897 1.00 88.31 80 ASN A O 1
ATOM 684 N N . ARG A 1 81 ? -17.709 -3.351 28.429 1.00 85.31 81 ARG A N 1
ATOM 685 C CA . ARG A 1 81 ? -17.667 -2.671 29.737 1.00 85.31 81 ARG A CA 1
ATOM 686 C C . ARG A 1 81 ? -18.872 -1.771 29.993 1.00 85.31 81 ARG A C 1
ATOM 688 O O . ARG A 1 81 ? -19.314 -1.664 31.130 1.00 85.31 81 ARG A O 1
ATOM 695 N N . LEU A 1 82 ? -19.367 -1.076 28.969 1.00 84.44 82 LEU A N 1
ATOM 696 C CA . LEU A 1 82 ? -20.566 -0.250 29.107 1.00 84.44 82 LEU A CA 1
ATOM 697 C C . LEU A 1 82 ? -21.805 -1.114 29.353 1.00 84.44 82 LEU A C 1
ATOM 699 O O . LEU A 1 82 ? -22.637 -0.727 30.165 1.00 84.44 82 LEU A O 1
ATOM 703 N N . GLN A 1 83 ? -21.904 -2.274 28.703 1.00 85.88 83 GLN A N 1
ATOM 704 C CA . GLN A 1 83 ? -22.975 -3.241 28.955 1.00 85.88 83 GLN A CA 1
ATOM 705 C C . GLN A 1 83 ? -22.918 -3.767 30.394 1.00 85.88 83 GLN A C 1
ATOM 707 O O . GLN A 1 83 ? -23.917 -3.663 31.096 1.00 85.88 83 GLN A O 1
ATOM 712 N N . ASP A 1 84 ? -21.740 -4.177 30.879 1.00 87.56 84 ASP A N 1
ATOM 713 C CA . ASP A 1 84 ? -21.555 -4.620 32.270 1.00 87.56 84 ASP A CA 1
ATOM 714 C C . ASP A 1 84 ? -21.966 -3.536 33.286 1.00 87.56 84 ASP A C 1
ATOM 716 O O . ASP A 1 84 ? -22.592 -3.818 34.313 1.00 87.56 84 ASP A O 1
ATOM 720 N N . LEU A 1 85 ? -21.622 -2.271 33.006 1.00 83.31 85 LEU A N 1
ATOM 721 C CA . LEU A 1 85 ? -22.020 -1.138 33.842 1.00 83.31 85 LEU A CA 1
ATOM 722 C C . LEU A 1 85 ? -23.536 -0.935 33.824 1.00 83.31 85 LEU A C 1
ATOM 724 O O . LEU A 1 85 ? -24.120 -0.730 34.882 1.00 83.31 85 LEU A O 1
ATOM 728 N N . ILE A 1 86 ? -24.173 -0.999 32.654 1.00 81.81 86 ILE A N 1
ATOM 729 C CA . ILE A 1 86 ? -25.630 -0.869 32.523 1.00 81.81 86 ILE A CA 1
ATOM 730 C C . ILE A 1 86 ? -26.345 -1.987 33.288 1.00 81.81 86 ILE A C 1
ATOM 732 O O . ILE A 1 86 ? -27.284 -1.695 34.026 1.00 81.81 86 ILE A O 1
ATOM 736 N N . ASP A 1 87 ? -25.886 -3.233 33.167 1.00 86.38 87 ASP A N 1
ATOM 737 C CA . ASP A 1 87 ? -26.472 -4.376 33.876 1.00 86.38 87 ASP A CA 1
ATOM 738 C C . ASP A 1 87 ? -26.330 -4.216 35.395 1.00 86.38 87 ASP A C 1
ATOM 740 O O . ASP A 1 87 ? -27.319 -4.295 36.121 1.00 86.38 87 ASP A O 1
ATOM 744 N N . THR A 1 88 ? -25.136 -3.847 35.873 1.00 84.19 88 THR A N 1
ATOM 745 C CA . THR A 1 88 ? -24.901 -3.554 37.300 1.00 84.19 88 THR A CA 1
ATOM 746 C C . THR A 1 88 ? -25.841 -2.465 37.819 1.00 84.19 88 THR A C 1
ATOM 748 O O . THR A 1 88 ? -26.350 -2.535 38.937 1.00 84.19 88 THR A O 1
ATOM 751 N N . GLN A 1 89 ? -26.070 -1.423 37.021 1.00 76.38 89 GLN A N 1
ATOM 752 C CA . GLN A 1 89 ? -26.975 -0.348 37.406 1.00 76.38 89 GLN A CA 1
ATOM 753 C C . GLN A 1 89 ? -28.432 -0.760 37.408 1.00 76.38 89 GLN A C 1
ATOM 755 O O . GLN A 1 89 ? -29.181 -0.298 38.265 1.00 76.38 89 GLN A O 1
ATOM 760 N N . LYS A 1 90 ? -28.841 -1.591 36.454 1.00 81.25 90 LYS A N 1
ATOM 761 C CA . LYS A 1 90 ? -30.191 -2.130 36.411 1.00 81.25 90 LYS A CA 1
ATOM 762 C C . LYS A 1 90 ? -30.478 -2.940 37.673 1.00 81.25 90 LYS A C 1
ATOM 764 O O . LYS A 1 90 ? -31.492 -2.684 38.310 1.00 81.25 90 LYS A O 1
ATOM 769 N N . ASP A 1 91 ? -29.546 -3.796 38.086 1.00 84.75 91 ASP A N 1
ATOM 770 C CA . ASP A 1 91 ? -29.663 -4.560 39.332 1.00 84.75 91 ASP A CA 1
ATOM 771 C C . ASP A 1 91 ? -29.790 -3.631 40.553 1.00 84.75 91 ASP A C 1
ATOM 773 O O . ASP A 1 91 ? -30.668 -3.817 41.394 1.00 84.75 91 ASP A O 1
ATOM 777 N N . MET A 1 92 ? -28.974 -2.569 40.626 1.00 76.56 92 MET A N 1
ATOM 778 C CA . MET A 1 92 ? -29.086 -1.563 41.693 1.00 76.56 92 MET A CA 1
ATOM 779 C C . MET A 1 92 ? -30.434 -0.833 41.677 1.00 76.56 92 MET A C 1
ATOM 781 O O . MET A 1 92 ? -31.016 -0.591 42.732 1.00 76.56 92 MET A O 1
ATOM 785 N N . ILE A 1 93 ? -30.921 -0.449 40.496 1.00 76.06 93 ILE A N 1
ATOM 786 C CA . ILE A 1 93 ? -32.214 0.219 40.322 1.00 76.06 93 ILE A CA 1
ATOM 787 C C . ILE A 1 93 ? -33.344 -0.696 40.783 1.00 76.06 93 ILE A C 1
ATOM 789 O O . ILE A 1 93 ? -34.189 -0.257 41.563 1.00 76.06 93 ILE A O 1
ATOM 793 N N . ASP A 1 94 ? -33.339 -1.955 40.351 1.00 81.62 94 ASP A N 1
ATOM 794 C CA . ASP A 1 94 ? -34.355 -2.941 40.707 1.00 81.62 94 ASP A CA 1
ATOM 795 C C . ASP A 1 94 ? -34.370 -3.184 42.228 1.00 81.62 94 ASP A C 1
ATOM 797 O O . ASP A 1 94 ? -35.434 -3.152 42.853 1.00 81.62 94 ASP A O 1
ATOM 801 N N . ASP A 1 95 ? -33.202 -3.309 42.864 1.00 80.56 95 ASP A N 1
ATOM 802 C CA . ASP A 1 95 ? -33.070 -3.432 44.324 1.00 80.56 95 ASP A CA 1
ATOM 803 C C . ASP A 1 95 ? -33.633 -2.225 45.093 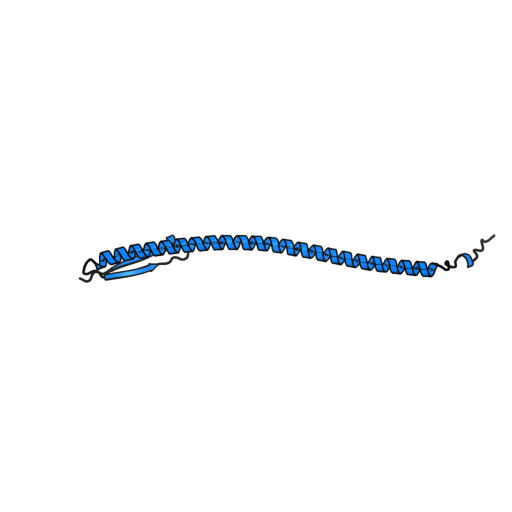1.00 80.56 95 ASP A C 1
ATOM 805 O O . ASP A 1 95 ? -34.143 -2.364 46.212 1.00 80.56 95 ASP A O 1
ATOM 809 N N . ILE A 1 96 ? -33.530 -1.030 44.516 1.00 73.00 96 ILE A N 1
ATOM 810 C CA . ILE A 1 96 ? -33.934 0.229 45.148 1.00 73.00 96 ILE A CA 1
ATOM 811 C C . ILE A 1 96 ? -35.415 0.507 44.922 1.00 73.00 96 ILE A C 1
ATOM 813 O O . ILE A 1 96 ? -36.101 0.854 45.876 1.00 73.00 96 ILE A O 1
ATOM 817 N N . LEU A 1 97 ? -35.937 0.275 43.717 1.00 70.44 97 LEU A N 1
ATOM 818 C CA . LEU A 1 97 ? -37.371 0.366 43.427 1.00 70.44 97 LEU A CA 1
ATOM 819 C C . LEU A 1 97 ? -38.186 -0.664 44.224 1.00 70.44 97 LEU A C 1
ATOM 821 O O . LEU A 1 97 ? -39.325 -0.391 44.606 1.00 70.44 97 LEU A O 1
ATOM 825 N N . ASN A 1 98 ? -37.599 -1.824 44.539 1.00 74.38 98 ASN A N 1
ATOM 826 C CA . ASN A 1 98 ? -38.203 -2.806 45.443 1.00 74.38 98 ASN A CA 1
ATOM 827 C C . ASN A 1 98 ? -38.346 -2.292 46.891 1.00 74.38 98 ASN A C 1
ATOM 829 O O . ASN A 1 98 ? -39.153 -2.824 47.661 1.00 74.38 98 ASN A O 1
ATOM 833 N N . LYS A 1 99 ? -37.616 -1.238 47.277 1.00 71.12 99 LYS A N 1
ATOM 834 C CA . LYS A 1 99 ? -37.796 -0.529 48.549 1.00 71.12 99 LYS A CA 1
ATOM 835 C C . LYS A 1 99 ? -38.777 0.618 48.308 1.00 71.12 99 LYS A C 1
ATOM 837 O O . LYS A 1 99 ? -38.430 1.644 47.734 1.00 71.12 99 LYS A O 1
ATOM 842 N N . LYS A 1 100 ? -40.037 0.409 48.706 1.00 57.62 100 LYS A N 1
ATOM 843 C CA . LYS A 1 100 ? -41.127 1.385 48.543 1.00 57.62 100 LYS A CA 1
ATOM 844 C C . LYS A 1 100 ? -40.673 2.775 49.027 1.00 57.62 100 LYS A C 1
ATOM 846 O O . LYS A 1 100 ? -40.239 2.871 50.168 1.00 57.62 100 LYS A O 1
ATOM 851 N N . GLU A 1 101 ? -40.827 3.788 48.161 1.00 63.91 101 GLU A N 1
ATOM 852 C CA . GLU A 1 101 ? -40.614 5.243 48.388 1.00 63.91 101 GLU A CA 1
ATOM 853 C C . GLU A 1 101 ? -39.280 5.880 47.916 1.00 63.91 101 GLU A C 1
ATOM 855 O O . GLU A 1 101 ? -38.938 6.972 48.364 1.00 63.91 101 GLU A O 1
ATOM 860 N N . ILE A 1 102 ? -38.546 5.285 46.961 1.00 65.62 102 ILE A N 1
ATOM 861 C CA . ILE A 1 102 ? -37.324 5.905 46.389 1.00 65.62 102 ILE A CA 1
ATOM 862 C C . ILE A 1 102 ? -37.483 6.201 44.887 1.00 65.62 102 ILE A C 1
ATOM 864 O O . ILE A 1 102 ? -37.790 5.307 44.098 1.00 65.62 102 ILE A O 1
ATOM 868 N N . GLY A 1 103 ? -37.244 7.453 44.484 1.00 61.06 103 GLY A N 1
ATOM 869 C CA . GLY A 1 103 ? -37.081 7.877 43.091 1.00 61.06 103 GLY A CA 1
ATOM 870 C C . GLY A 1 103 ? -35.613 7.813 42.652 1.00 61.06 103 GLY A C 1
ATOM 871 O O . GLY A 1 103 ? -34.707 8.009 43.459 1.00 61.06 103 GLY A O 1
ATOM 872 N N . ILE A 1 104 ? -35.346 7.524 41.374 1.00 64.38 104 ILE A N 1
ATOM 873 C CA . ILE A 1 104 ? -33.976 7.356 40.856 1.00 64.38 104 ILE A CA 1
ATOM 874 C C . ILE A 1 104 ? -33.749 8.261 39.644 1.00 64.38 104 ILE A C 1
ATOM 876 O O . ILE A 1 104 ? -34.571 8.303 38.729 1.00 64.38 104 ILE A O 1
ATOM 880 N N . ILE A 1 105 ? -32.605 8.949 39.619 1.00 66.81 105 ILE A N 1
ATOM 881 C CA . ILE A 1 105 ? -32.121 9.748 38.488 1.00 66.81 105 ILE A CA 1
ATOM 882 C C . ILE A 1 105 ? -30.824 9.114 37.978 1.00 66.81 105 ILE A C 1
ATOM 884 O O . ILE A 1 105 ? -29.916 8.831 38.759 1.00 66.81 105 ILE A O 1
ATOM 888 N N . THR A 1 106 ? -30.719 8.906 36.666 1.00 62.97 106 THR A N 1
ATOM 889 C CA . THR A 1 106 ? -29.526 8.339 36.020 1.00 62.97 106 THR A CA 1
ATOM 890 C C . THR A 1 106 ? -29.032 9.237 34.884 1.00 62.97 106 THR A C 1
ATOM 892 O O . THR A 1 106 ? -29.828 9.911 34.227 1.00 62.97 106 THR A O 1
ATOM 895 N N . GLY A 1 107 ? -27.718 9.280 34.656 1.00 69.75 107 GLY A N 1
ATOM 896 C CA . GLY A 1 107 ? -27.093 10.061 33.586 1.00 69.75 107 GLY A CA 1
ATOM 897 C C . GLY A 1 107 ? -25.715 9.524 33.206 1.00 69.75 107 GLY A C 1
ATOM 898 O O . GLY A 1 107 ? -25.022 8.961 34.041 1.00 69.75 107 GLY A O 1
ATOM 899 N N . VAL A 1 108 ? -25.290 9.691 31.954 1.00 73.00 108 VAL A N 1
ATOM 900 C CA . VAL A 1 108 ? -24.029 9.119 31.441 1.00 73.00 108 VAL A CA 1
ATOM 901 C C . VAL A 1 108 ? -23.004 10.226 31.198 1.00 73.00 108 VAL A C 1
ATOM 903 O O . VAL A 1 108 ? -23.333 11.254 30.610 1.00 73.00 108 VAL A O 1
ATOM 906 N N . ASN A 1 109 ? -21.755 10.013 31.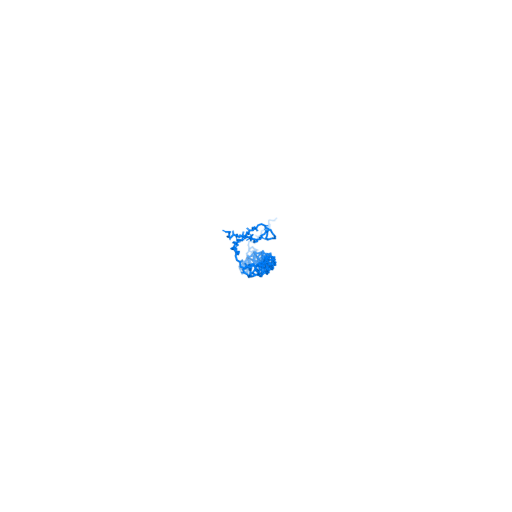611 1.00 78.62 109 ASN A N 1
ATOM 907 C CA . ASN A 1 109 ? -20.619 10.874 31.293 1.00 78.62 109 ASN A CA 1
ATOM 908 C C . ASN A 1 109 ? -19.637 10.130 30.382 1.00 78.62 109 ASN A C 1
ATOM 910 O O . ASN A 1 109 ? -19.109 9.080 30.751 1.00 78.62 109 ASN A O 1
ATOM 914 N N . VAL A 1 110 ? -19.362 10.697 29.208 1.00 71.12 110 VAL A N 1
ATOM 915 C CA . VAL A 1 110 ? -18.411 10.148 28.237 1.00 71.12 110 VAL A CA 1
ATOM 916 C C . VAL A 1 110 ? -17.229 11.100 28.095 1.00 71.12 110 VAL A C 1
ATOM 918 O O . VAL A 1 110 ? -17.397 12.260 27.727 1.00 71.12 110 VAL A O 1
ATOM 921 N N . VAL A 1 111 ? -16.021 10.593 28.348 1.00 76.94 111 VAL A N 1
ATOM 922 C CA . VAL A 1 111 ? -14.754 11.321 28.201 1.00 76.94 111 VAL A CA 1
ATOM 923 C C . VAL A 1 111 ? -14.021 10.804 26.955 1.00 76.94 111 VAL A C 1
ATOM 925 O O . VAL A 1 111 ? -13.416 9.729 27.013 1.00 76.94 111 VAL A O 1
ATOM 928 N N . PRO A 1 112 ? -14.008 11.559 25.837 1.00 54.62 112 PRO A N 1
ATOM 929 C CA . PRO A 1 112 ? -13.470 11.080 24.557 1.00 54.62 112 PRO A CA 1
ATOM 930 C C . PRO A 1 112 ? -11.979 10.717 24.597 1.00 54.62 112 PRO A C 1
ATOM 932 O O . PRO A 1 112 ? -11.542 9.807 23.901 1.00 54.62 112 PRO A O 1
ATOM 935 N N . ALA A 1 113 ? -11.193 11.409 25.428 1.00 68.19 113 ALA A N 1
ATOM 936 C CA . ALA A 1 113 ? -9.746 11.204 25.533 1.00 68.19 113 ALA A CA 1
ATOM 937 C C . ALA A 1 113 ? -9.347 10.020 26.436 1.00 68.19 113 ALA A C 1
ATOM 939 O O . ALA A 1 113 ? -8.219 9.537 26.356 1.00 68.19 113 ALA A O 1
ATOM 940 N N . ASN A 1 114 ? -10.241 9.552 27.313 1.00 66.50 114 ASN A N 1
ATOM 941 C CA . ASN A 1 114 ? -9.983 8.412 28.186 1.00 66.50 114 ASN A CA 1
ATOM 942 C C . ASN A 1 114 ? -11.298 7.747 28.593 1.00 66.50 114 ASN A C 1
ATOM 944 O O . ASN A 1 114 ? -11.919 8.098 29.596 1.00 66.50 114 ASN A O 1
ATOM 948 N N . ILE A 1 115 ? -11.677 6.727 27.832 1.00 65.88 115 ILE A N 1
ATOM 949 C CA . ILE A 1 115 ? -12.912 5.975 28.047 1.00 65.88 115 ILE A CA 1
ATOM 950 C C . ILE A 1 115 ? -12.942 5.300 29.428 1.00 65.88 115 ILE A C 1
ATOM 952 O O . ILE A 1 115 ? -14.019 5.156 29.994 1.00 65.88 115 ILE A O 1
ATOM 956 N N . LYS A 1 116 ? -11.789 4.969 30.038 1.00 68.31 116 LYS A N 1
ATOM 957 C CA . LYS A 1 116 ? -11.758 4.434 31.417 1.00 68.31 116 LYS A CA 1
ATOM 958 C C . LYS A 1 116 ? -12.293 5.424 32.458 1.00 68.31 116 LYS A C 1
ATOM 960 O O . LYS A 1 116 ? -12.672 5.000 33.540 1.00 68.31 116 LYS A O 1
ATOM 965 N N . ASN A 1 117 ? -12.303 6.715 32.131 1.00 73.38 117 ASN A N 1
ATOM 966 C CA . ASN A 1 117 ? -12.843 7.775 32.977 1.00 73.38 117 ASN A CA 1
ATOM 967 C C . ASN A 1 117 ? -14.279 8.158 32.581 1.00 73.38 117 ASN A C 1
ATOM 969 O O . ASN A 1 117 ? -14.851 9.066 33.180 1.00 73.38 117 ASN A O 1
ATOM 973 N N . SER A 1 118 ? -14.846 7.502 31.563 1.00 75.50 118 SER A N 1
ATOM 974 C CA . SER A 1 118 ? -16.283 7.565 31.304 1.00 75.50 118 SER A CA 1
ATOM 975 C C . SER A 1 118 ? -16.995 6.739 32.365 1.00 75.50 118 SER A C 1
ATOM 977 O O . SER A 1 118 ? -16.481 5.722 32.826 1.00 75.50 118 SER A O 1
ATOM 979 N N . GLY A 1 119 ? -18.169 7.184 32.773 1.00 69.12 119 GLY A N 1
ATOM 980 C CA . GLY A 1 119 ? -18.894 6.565 33.865 1.00 69.12 119 GLY A CA 1
ATOM 981 C C . GLY A 1 119 ? -20.346 6.978 33.843 1.00 69.12 119 GLY A C 1
ATOM 982 O O . GLY A 1 119 ? -20.763 7.826 33.056 1.00 69.12 119 GLY A O 1
ATOM 983 N N . ILE A 1 120 ? -21.123 6.369 34.717 1.00 64.69 120 ILE A N 1
ATOM 984 C CA . ILE A 1 120 ? -22.541 6.652 34.834 1.00 64.69 120 ILE A CA 1
ATOM 985 C C . ILE A 1 120 ? -22.791 7.234 36.228 1.00 64.69 120 ILE A C 1
ATOM 987 O O . ILE A 1 120 ? -22.172 6.825 37.209 1.00 64.69 120 ILE A O 1
ATOM 991 N N . ILE A 1 121 ? -23.667 8.224 36.298 1.00 74.06 121 ILE A N 1
ATOM 992 C CA . ILE A 1 121 ? -24.071 8.946 37.497 1.00 74.06 121 ILE A CA 1
ATOM 993 C C . ILE A 1 121 ? -25.409 8.369 37.952 1.00 74.06 121 ILE A C 1
ATOM 995 O O . ILE A 1 121 ? -26.356 8.320 37.168 1.00 74.06 121 ILE A O 1
ATOM 999 N N . LEU A 1 122 ? -25.478 7.963 39.219 1.00 64.81 122 LEU A N 1
ATOM 1000 C CA . LEU A 1 122 ? -26.710 7.554 39.890 1.00 64.81 122 LEU A CA 1
ATOM 1001 C C . LEU A 1 122 ? -27.019 8.540 41.015 1.00 64.81 122 LEU A C 1
ATOM 1003 O O . LEU A 1 122 ? -26.149 8.840 41.834 1.00 64.81 122 LEU A O 1
ATOM 1007 N N . GLY A 1 123 ? -28.255 9.029 41.051 1.00 69.56 123 GLY A N 1
ATOM 1008 C CA . GLY A 1 123 ? -28.801 9.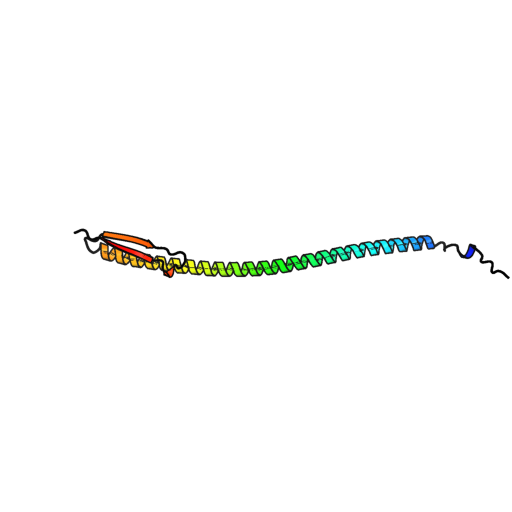848 42.127 1.00 69.56 123 GLY A CA 1
ATOM 1009 C C . GLY A 1 123 ? -30.085 9.232 42.674 1.00 69.56 123 GLY A C 1
ATOM 1010 O O . GLY A 1 123 ? -30.897 8.707 41.912 1.00 69.56 123 GLY A O 1
ATOM 1011 N N . PHE A 1 124 ? -30.266 9.311 43.990 1.00 72.19 124 PHE A N 1
ATOM 1012 C CA . PHE A 1 124 ? -31.472 8.859 44.684 1.00 72.19 124 PHE A CA 1
ATOM 1013 C C . PHE A 1 124 ? -32.237 10.073 45.193 1.00 72.19 124 PHE A C 1
ATOM 1015 O O . PHE A 1 124 ? -31.646 10.940 45.838 1.00 72.19 124 PHE A O 1
ATOM 1022 N N . ASP A 1 125 ? -33.527 10.125 44.891 1.00 64.62 125 ASP A N 1
ATOM 1023 C CA . ASP A 1 125 ? -34.457 11.120 45.405 1.00 64.62 125 ASP A CA 1
ATOM 1024 C C . ASP A 1 125 ? -35.415 10.444 46.387 1.00 64.62 125 ASP A C 1
ATOM 1026 O O . ASP A 1 125 ? -35.985 9.390 46.100 1.00 64.62 125 ASP A O 1
ATOM 1030 N N . PHE A 1 126 ? -35.567 11.040 47.563 1.00 63.03 126 PHE A N 1
ATOM 1031 C CA . PHE A 1 126 ? -36.442 10.536 48.614 1.00 63.03 126 PHE A CA 1
ATOM 1032 C C . PHE A 1 126 ? -37.590 11.528 48.772 1.00 63.03 126 PHE A C 1
ATOM 1034 O O . PHE A 1 126 ? -37.370 12.669 49.180 1.00 63.03 126 PHE A O 1
ATOM 1041 N N . GLN A 1 127 ? -38.813 11.098 48.456 1.00 55.75 127 GLN A N 1
ATOM 1042 C CA . GLN A 1 127 ? -40.006 11.876 48.783 1.00 55.75 127 GLN A CA 1
ATOM 1043 C C . GLN A 1 127 ? -40.388 11.591 50.238 1.00 55.75 127 GLN A C 1
ATOM 1045 O O . GLN A 1 127 ? -40.826 10.488 50.553 1.00 55.75 127 GLN A O 1
ATOM 1050 N N . PHE A 1 128 ? -40.178 12.584 51.105 1.00 52.25 128 PHE A N 1
ATOM 1051 C CA . PHE A 1 128 ? -40.688 12.621 52.479 1.00 52.25 128 PHE A CA 1
ATOM 1052 C C . PHE A 1 128 ? -42.086 13.240 52.533 1.00 52.25 128 PHE A C 1
ATOM 1054 O O . PHE A 1 128 ? -42.338 14.191 51.753 1.00 52.25 128 PHE A O 1
#

Organism: NCBI:txid29563

Sequence (128 aa):
MPIVVNAQELDPPEEYDQLLEDYRDMYDIAQKYKKLYEEAERDVTEYKKLYNQAEADVEEYRQLYKSAEENNRKLIDSNNRLQDLIDTQKDMIDDILNKKEIGIITGVNVVPANIKNSGIILGFDFQF